Protein AF-A0A0B1T3Y1-F1 (afdb_monomer)

pLDDT: mean 74.72, std 12.96, range [41.19, 87.75]

Secondary structure (DSSP, 8-state):
--HHHHHHHHHHHHHHHHHGGG--HHHHHT--TT--HHHHHHHHHHHHHHHHHTT-

Nearest PDB structures (foldseek):
  4j80-assembly2_D  TM=9.585E-01  e=9.987E-02  Thermus thermophilus HB8

Organism: Oesophagostomum dentatum (NCBI:txid61180)

Sequence (56 aa):
MNLLAYFAVLAVSTLVDFIECGRDFYKILGVPKNANANQIKKAYRKLAKVGCYSWF

Radius of gyration: 19.42 Å; Cα contacts (8 Å, |Δi|>4): 14; chains: 1; bounding box: 43×17×49 Å

Solvent-accessible surface area (backbone atoms only — not comparable to full-atom values): 3496 Å² total; per-residue (Å²): 135,59,68,69,58,54,53,52,53,54,55,52,55,61,56,56,67,61,64,66,79,68,65,52,62,44,66,77,52,70,45,64,98,83,57,52,74,69,55,54,58,49,36,51,55,54,52,58,53,57,63,56,59,76,78,106

Mean predicted aligned error: 11.89 Å

Foldseek 3Di:
DDPVVVVVVVVVVVVVVVVVVPPPLCVVLVHDPPDDPVSSVVSVVVVVVVVVVVVD

InterPro domains:
  IPR001623 DnaJ domain [PF00226] (24-49)
  IPR001623 DnaJ domain [cd06257] (24-49)
  IPR036869 Chaperone J-domain superfamily [G3DSA:1.10.287.110] (11-50)
  IPR036869 Chaperone J-domain superfamily [SSF46565] (23-49)
  IPR051948 Hsp70 co-chaperone J-domain-containing protein [PTHR44360] (6-49)

Structure (mmCIF, N/CA/C/O backbone):
data_AF-A0A0B1T3Y1-F1
#
_entry.id   AF-A0A0B1T3Y1-F1
#
loop_
_atom_site.group_PDB
_atom_site.id
_atom_site.type_symbol
_atom_site.label_atom_id
_atom_site.label_alt_id
_atom_site.label_comp_id
_atom_site.label_asym_id
_atom_site.label_entity_id
_atom_site.label_seq_id
_atom_site.pdbx_PDB_ins_code
_atom_site.Cartn_x
_atom_site.Cartn_y
_atom_site.Cartn_z
_atom_si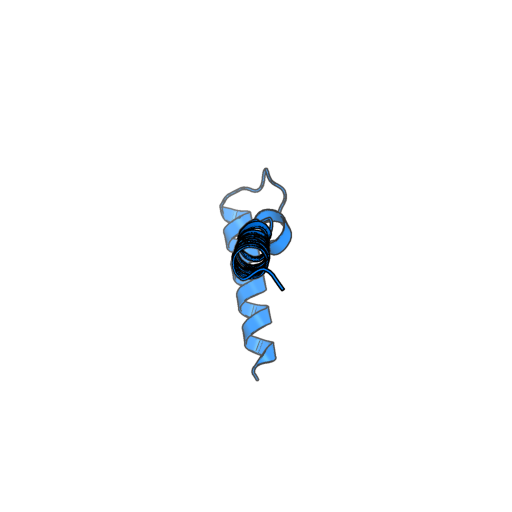te.occupancy
_atom_site.B_iso_or_equiv
_atom_site.auth_seq_id
_atom_site.auth_comp_id
_atom_site.auth_asym_id
_atom_site.auth_atom_id
_atom_site.pdbx_PDB_model_num
ATOM 1 N N . MET A 1 1 ? 27.123 -5.107 -28.166 1.00 61.66 1 MET A N 1
ATOM 2 C CA . MET A 1 1 ? 26.602 -4.912 -26.794 1.00 61.66 1 MET A CA 1
ATOM 3 C C . MET A 1 1 ? 26.367 -3.424 -26.615 1.00 61.66 1 MET A C 1
ATOM 5 O O . MET A 1 1 ? 27.311 -2.680 -26.393 1.00 61.66 1 MET A O 1
ATOM 9 N N . ASN A 1 2 ? 25.144 -2.968 -26.875 1.00 74.12 2 ASN A N 1
ATOM 10 C CA . ASN A 1 2 ? 24.857 -1.541 -27.004 1.00 74.12 2 ASN A CA 1
ATOM 11 C C . ASN A 1 2 ? 24.681 -0.933 -25.610 1.00 74.12 2 ASN A C 1
ATOM 13 O O . ASN A 1 2 ? 23.718 -1.260 -24.922 1.00 74.12 2 ASN A O 1
ATOM 17 N N . LEU A 1 3 ? 25.595 -0.048 -25.206 1.00 82.12 3 LEU A N 1
ATOM 18 C CA . LEU A 1 3 ? 25.559 0.666 -23.921 1.00 82.12 3 LEU A CA 1
ATOM 19 C C . LEU A 1 3 ? 24.203 1.359 -23.680 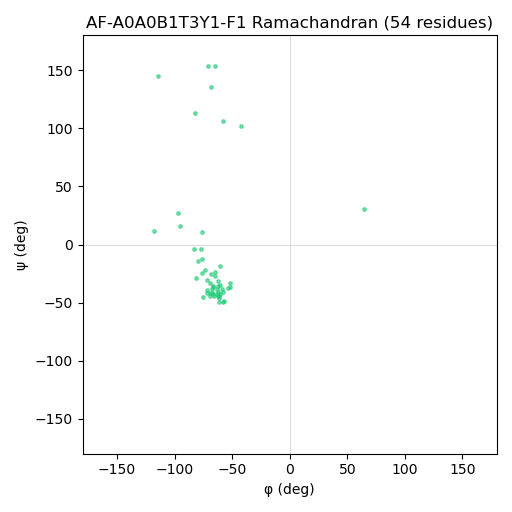1.00 82.12 3 LEU A C 1
ATOM 21 O O . LEU A 1 3 ? 23.666 1.319 -22.577 1.00 82.12 3 LEU A O 1
ATOM 25 N N . LEU A 1 4 ? 23.602 1.894 -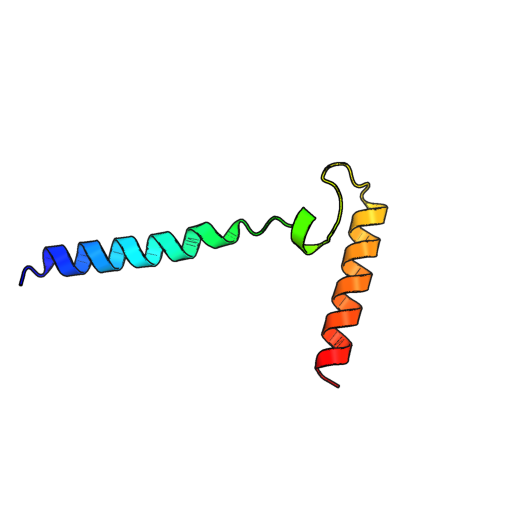24.747 1.00 81.25 4 LEU A N 1
ATOM 26 C CA . LEU A 1 4 ? 22.251 2.465 -24.756 1.00 81.25 4 LEU A CA 1
ATOM 27 C C . LEU A 1 4 ? 21.157 1.468 -24.342 1.00 81.25 4 LEU A C 1
ATOM 29 O O . LEU A 1 4 ? 20.240 1.834 -23.613 1.00 81.25 4 LEU A O 1
ATOM 33 N N . ALA A 1 5 ? 21.262 0.203 -24.758 1.00 86.81 5 ALA A N 1
ATOM 34 C CA . ALA A 1 5 ? 20.303 -0.830 -24.368 1.00 86.81 5 ALA A CA 1
ATOM 35 C C . ALA A 1 5 ? 20.425 -1.170 -22.876 1.00 86.81 5 ALA A C 1
ATOM 37 O O . ALA A 1 5 ? 19.423 -1.435 -22.221 1.00 86.81 5 ALA A O 1
ATOM 38 N N . TYR A 1 6 ? 21.637 -1.104 -22.322 1.00 87.75 6 TYR A N 1
ATOM 39 C CA . TYR A 1 6 ? 21.872 -1.352 -20.901 1.00 87.75 6 TYR A CA 1
ATOM 40 C C . TYR A 1 6 ? 21.245 -0.264 -20.018 1.00 87.75 6 TYR A C 1
ATOM 42 O O . TYR A 1 6 ? 20.602 -0.572 -19.017 1.00 87.75 6 TYR A O 1
ATOM 50 N N . PHE A 1 7 ? 21.363 1.003 -20.430 1.00 86.69 7 PHE A N 1
ATOM 51 C CA . PHE A 1 7 ? 20.685 2.123 -19.770 1.00 86.69 7 PHE A CA 1
ATOM 52 C C . PHE A 1 7 ? 19.161 1.999 -19.829 1.00 86.69 7 PHE A C 1
ATOM 54 O O . PHE A 1 7 ? 18.492 2.247 -18.829 1.00 86.69 7 PHE A O 1
ATOM 61 N N . ALA A 1 8 ? 18.614 1.573 -20.971 1.00 85.94 8 ALA A N 1
ATOM 62 C CA . ALA A 1 8 ? 17.178 1.359 -21.118 1.00 85.94 8 ALA A CA 1
ATOM 63 C C . ALA A 1 8 ? 16.660 0.248 -20.187 1.00 85.94 8 ALA A C 1
ATOM 65 O O . ALA A 1 8 ? 15.634 0.425 -19.538 1.00 85.94 8 ALA A O 1
ATOM 66 N N . VAL A 1 9 ? 17.389 -0.867 -20.068 1.00 86.50 9 VAL A N 1
ATOM 67 C CA . VAL A 1 9 ? 17.022 -1.974 -19.167 1.00 86.50 9 VAL A CA 1
ATOM 68 C C . VAL A 1 9 ? 17.092 -1.547 -17.697 1.00 86.50 9 VAL A C 1
ATOM 70 O O . VAL A 1 9 ? 16.159 -1.816 -16.947 1.00 86.50 9 VAL A O 1
ATOM 73 N N . LEU A 1 10 ? 18.145 -0.829 -17.288 1.00 82.31 10 LEU A N 1
ATOM 74 C CA . LEU A 1 10 ? 18.268 -0.297 -15.924 1.00 82.31 10 LEU A CA 1
ATOM 75 C C . LEU A 1 10 ? 17.135 0.674 -15.564 1.00 82.31 10 LEU A C 1
ATOM 77 O O . LEU A 1 10 ? 16.590 0.586 -14.466 1.00 82.31 10 LEU A O 1
ATOM 81 N N . ALA A 1 11 ? 16.765 1.571 -16.481 1.00 83.69 11 ALA A N 1
ATOM 82 C CA . ALA A 1 11 ? 15.676 2.522 -16.268 1.00 83.69 11 ALA A CA 1
ATOM 83 C C . ALA A 1 11 ? 14.304 1.836 -16.162 1.00 83.69 11 ALA A C 1
ATOM 85 O O . ALA A 1 11 ? 13.465 2.262 -15.379 1.00 83.69 11 ALA A O 1
ATOM 86 N N . VAL A 1 12 ? 14.067 0.765 -16.925 1.00 82.88 12 VAL A N 1
ATOM 87 C CA . VAL A 1 12 ? 12.815 -0.001 -16.838 1.00 82.88 12 VAL A CA 1
ATOM 88 C C . VAL A 1 12 ? 12.719 -0.751 -15.511 1.00 82.88 12 VAL A C 1
ATOM 90 O O . VAL A 1 12 ? 11.657 -0.729 -14.895 1.00 82.88 12 VAL A O 1
ATOM 93 N N . SER A 1 13 ? 13.807 -1.365 -15.037 1.00 78.00 13 SER A N 1
ATOM 94 C CA . SER A 1 13 ? 13.799 -2.105 -13.769 1.00 78.00 13 SER A CA 1
ATOM 95 C C . SER A 1 13 ? 13.455 -1.214 -12.573 1.00 78.00 13 SER A C 1
ATOM 97 O O . SER A 1 13 ? 12.581 -1.568 -11.791 1.00 78.00 13 SER A O 1
ATOM 99 N N . THR A 1 14 ? 14.056 -0.025 -12.466 1.00 73.88 14 THR A N 1
ATOM 100 C CA . THR A 1 14 ? 13.790 0.887 -11.338 1.00 73.88 14 THR A CA 1
ATOM 101 C C . THR A 1 14 ? 12.381 1.480 -11.355 1.00 73.88 14 THR A C 1
ATOM 103 O O . THR A 1 14 ? 11.857 1.837 -10.303 1.00 73.88 14 THR A O 1
ATOM 106 N N . LEU A 1 15 ? 11.737 1.578 -12.523 1.00 70.50 15 LEU A N 1
ATOM 107 C CA . LEU A 1 15 ? 10.343 2.019 -12.627 1.00 70.50 15 LEU A CA 1
ATOM 108 C C . LEU A 1 15 ? 9.356 0.966 -12.108 1.00 70.50 15 LEU A C 1
ATOM 110 O O . LEU A 1 15 ? 8.304 1.338 -11.591 1.00 70.50 15 LEU A O 1
ATOM 114 N N . VAL A 1 16 ? 9.683 -0.326 -12.215 1.00 69.06 16 VAL A N 1
ATOM 115 C CA . VAL A 1 16 ? 8.824 -1.418 -11.726 1.00 69.06 16 VAL A CA 1
ATOM 116 C C . VAL A 1 16 ? 8.743 -1.413 -10.196 1.00 69.06 16 VAL A C 1
ATOM 118 O O . VAL A 1 16 ? 7.651 -1.578 -9.652 1.00 69.06 16 VAL A O 1
ATOM 121 N N . ASP A 1 17 ? 9.845 -1.114 -9.502 1.00 63.72 17 ASP A N 1
ATOM 122 C CA . ASP A 1 17 ? 9.894 -1.072 -8.031 1.00 63.72 17 ASP A CA 1
ATO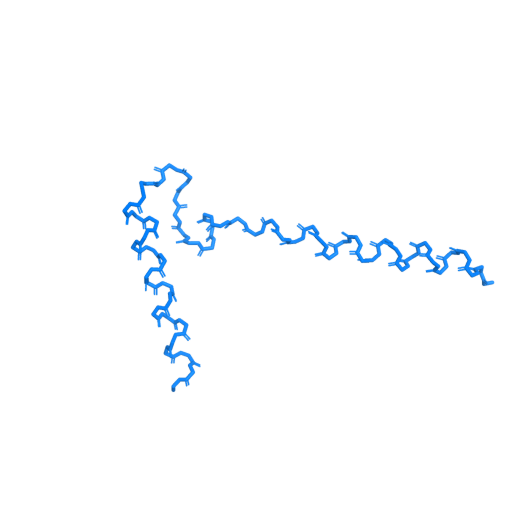M 123 C C . ASP A 1 17 ? 9.011 0.038 -7.421 1.00 63.72 17 ASP A C 1
ATOM 125 O O . ASP A 1 17 ? 8.508 -0.090 -6.303 1.00 63.72 17 ASP A O 1
ATOM 129 N N . PHE A 1 18 ? 8.755 1.129 -8.154 1.00 61.09 18 PHE A N 1
ATOM 130 C CA . PHE A 1 18 ? 7.882 2.215 -7.685 1.00 61.09 18 PHE A CA 1
ATOM 131 C C . PHE A 1 18 ? 6.387 1.849 -7.697 1.00 61.09 18 PHE A C 1
ATOM 133 O O . PHE A 1 18 ? 5.600 2.461 -6.970 1.00 61.09 18 PHE A O 1
ATOM 140 N N . ILE A 1 19 ? 5.975 0.853 -8.490 1.00 62.69 19 ILE A N 1
ATOM 141 C CA . ILE A 1 19 ? 4.558 0.509 -8.699 1.00 62.69 19 ILE A CA 1
ATOM 142 C C . ILE A 1 19 ? 3.978 -0.259 -7.495 1.00 62.69 19 ILE A C 1
ATOM 144 O O . ILE A 1 19 ? 2.783 -0.157 -7.209 1.00 62.69 19 ILE A O 1
ATOM 148 N N . GLU A 1 20 ? 4.804 -0.950 -6.704 1.00 57.12 20 GLU A N 1
ATOM 149 C CA . GLU A 1 20 ? 4.341 -1.704 -5.527 1.00 57.12 20 GLU A CA 1
ATOM 150 C C . GLU A 1 20 ? 4.031 -0.839 -4.291 1.00 57.12 20 GLU A C 1
ATOM 152 O O . GLU A 1 20 ? 3.484 -1.334 -3.299 1.00 57.12 20 GLU A O 1
ATOM 157 N N . CYS A 1 21 ? 4.275 0.475 -4.342 1.00 56.03 21 CYS A N 1
ATOM 158 C CA . CYS A 1 21 ? 3.938 1.393 -3.246 1.00 56.03 21 CYS A CA 1
ATOM 159 C C . CYS A 1 21 ? 2.430 1.727 -3.168 1.00 56.03 21 CYS A C 1
ATOM 161 O O . CYS A 1 21 ? 1.998 2.603 -2.422 1.00 56.03 21 CYS A O 1
ATOM 163 N N . GLY A 1 22 ? 1.603 1.008 -3.929 1.00 57.78 22 GLY A N 1
ATOM 164 C CA . GLY A 1 22 ? 0.145 1.024 -3.856 1.00 57.78 22 GLY A CA 1
ATOM 165 C C . GLY A 1 22 ? -0.435 -0.117 -3.020 1.00 57.78 22 GLY A C 1
ATOM 166 O O . GLY A 1 22 ? -1.548 -0.557 -3.304 1.00 57.78 22 GLY A O 1
ATOM 167 N N . ARG A 1 23 ? 0.293 -0.654 -2.026 1.00 57.84 23 ARG A N 1
ATOM 168 C CA . ARG A 1 23 ? -0.260 -1.678 -1.124 1.00 57.84 23 ARG A CA 1
ATOM 169 C C . ARG A 1 23 ? -1.502 -1.108 -0.449 1.00 57.84 23 ARG A C 1
ATOM 171 O O . ARG A 1 23 ? -1.401 -0.244 0.414 1.00 57.84 23 ARG A O 1
ATOM 178 N N . ASP A 1 24 ? -2.670 -1.582 -0.873 1.00 72.56 24 ASP A N 1
ATOM 179 C CA . ASP A 1 24 ? -3.980 -1.167 -0.384 1.00 72.56 24 ASP A CA 1
ATOM 180 C C . ASP A 1 24 ? -3.974 -1.027 1.150 1.00 72.56 24 ASP A C 1
ATOM 182 O O . ASP A 1 24 ? -4.068 -2.025 1.869 1.00 72.56 24 ASP A O 1
ATOM 186 N N . PHE A 1 25 ? -3.900 0.204 1.670 1.00 71.06 25 PHE A N 1
ATOM 187 C CA . PHE A 1 25 ? -3.884 0.461 3.116 1.00 71.06 25 PHE A CA 1
ATOM 188 C C . PHE A 1 25 ? -5.078 -0.203 3.810 1.00 71.06 25 PHE A C 1
ATOM 190 O O . PHE A 1 25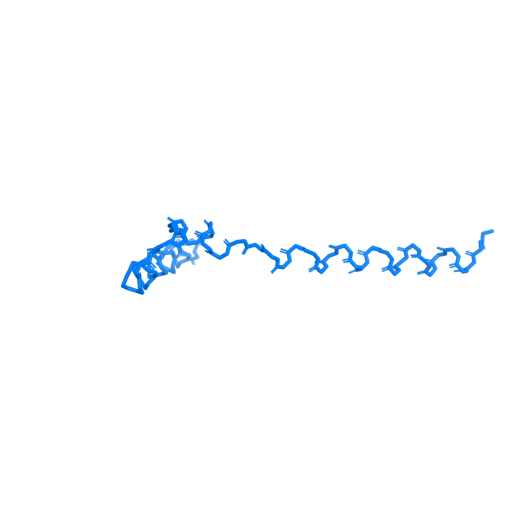 ? -4.942 -0.790 4.876 1.00 71.06 25 PHE A O 1
ATOM 197 N N . TYR A 1 26 ? -6.239 -0.213 3.154 1.00 78.19 26 TYR A N 1
ATOM 198 C CA . TYR A 1 26 ? -7.441 -0.899 3.625 1.00 78.19 26 TYR A CA 1
ATOM 199 C C . TYR A 1 26 ? -7.264 -2.422 3.727 1.00 78.19 26 TYR A C 1
ATOM 201 O O . TYR A 1 26 ? -7.727 -3.016 4.699 1.00 78.19 26 TYR A O 1
ATOM 209 N N . LYS A 1 27 ? -6.546 -3.056 2.785 1.00 77.25 27 LYS A N 1
ATOM 210 C CA . LYS A 1 27 ? -6.215 -4.489 2.864 1.00 77.25 27 LYS A CA 1
ATOM 211 C C . LYS A 1 27 ? -5.169 -4.764 3.943 1.00 77.25 27 LYS A C 1
ATOM 213 O O . LYS A 1 27 ? -5.324 -5.736 4.669 1.00 77.25 27 LYS A O 1
ATOM 218 N N . ILE A 1 28 ? -4.162 -3.897 4.098 1.00 82.12 28 ILE A N 1
ATOM 219 C CA . ILE A 1 28 ? -3.151 -4.016 5.165 1.00 82.12 28 ILE A CA 1
ATOM 220 C C . ILE A 1 28 ? -3.809 -3.909 6.545 1.00 82.12 28 ILE A C 1
ATOM 222 O O . ILE A 1 28 ? -3.507 -4.694 7.439 1.00 82.12 28 ILE A O 1
ATOM 226 N N . LEU A 1 29 ? -4.727 -2.954 6.718 1.00 80.81 29 LEU A N 1
ATOM 227 C CA . LEU A 1 29 ? -5.476 -2.780 7.961 1.00 80.81 29 LEU A CA 1
ATOM 228 C C . LEU A 1 29 ? -6.600 -3.818 8.139 1.00 80.81 29 LEU A C 1
ATOM 230 O O . LEU A 1 29 ? -7.150 -3.925 9.235 1.00 80.81 29 LEU A O 1
ATOM 234 N N . GLY A 1 30 ? -6.952 -4.575 7.095 1.00 82.31 30 GLY A N 1
ATOM 235 C CA . GLY A 1 30 ? -8.052 -5.541 7.114 1.00 82.31 30 GLY A CA 1
ATOM 236 C C . GLY A 1 30 ? -9.430 -4.898 7.314 1.00 82.31 30 GLY A C 1
ATOM 237 O O . GLY A 1 30 ? -10.304 -5.501 7.935 1.00 82.31 30 GLY A O 1
ATOM 238 N N . VAL A 1 31 ? -9.624 -3.662 6.843 1.00 84.44 31 VAL A N 1
ATOM 239 C CA . VAL A 1 31 ? -10.871 -2.898 7.011 1.00 84.44 31 VAL A CA 1
ATOM 240 C C . VAL A 1 31 ? -11.559 -2.644 5.664 1.00 84.44 31 VAL A C 1
ATOM 242 O O . VAL A 1 31 ? -10.884 -2.425 4.658 1.00 84.44 31 VAL A O 1
ATOM 245 N N . PRO A 1 32 ? -12.904 -2.645 5.611 1.00 82.06 32 PRO A N 1
ATOM 246 C CA . PRO A 1 32 ? -13.630 -2.307 4.390 1.00 82.06 32 PRO A CA 1
ATOM 247 C C . PRO A 1 32 ? -13.392 -0.841 3.995 1.00 82.06 32 PRO A C 1
ATOM 249 O O . PRO A 1 32 ? -13.169 0.013 4.851 1.00 82.06 32 PRO A O 1
ATOM 252 N N . LYS A 1 33 ? -13.505 -0.518 2.700 1.00 79.06 33 LYS A N 1
ATOM 253 C CA . LYS A 1 33 ? -13.340 0.861 2.185 1.00 79.06 33 LYS A CA 1
ATOM 254 C C . LYS A 1 33 ? -14.353 1.868 2.766 1.00 79.06 33 LYS A C 1
ATOM 256 O O . LYS A 1 33 ? -14.097 3.061 2.725 1.00 79.06 33 LYS A O 1
ATOM 261 N N . ASN A 1 34 ? -15.465 1.388 3.333 1.00 82.56 34 ASN A N 1
ATOM 262 C CA . ASN A 1 34 ? -16.486 2.189 4.028 1.00 82.56 34 ASN A CA 1
ATOM 263 C C . ASN A 1 34 ? -16.287 2.235 5.564 1.00 82.56 34 ASN A C 1
ATOM 265 O O . ASN A 1 34 ? -17.222 2.501 6.316 1.00 82.56 34 ASN A O 1
ATOM 269 N N . ALA A 1 35 ? -15.104 1.867 6.067 1.00 80.81 35 ALA A N 1
ATOM 270 C CA . ALA A 1 35 ? -14.850 1.826 7.503 1.00 80.81 35 ALA A CA 1
ATOM 271 C C . ALA A 1 35 ? -14.832 3.231 8.120 1.00 80.81 35 ALA A C 1
ATOM 273 O O . ALA A 1 35 ? -14.177 4.144 7.621 1.00 80.81 35 ALA A O 1
ATOM 274 N N . ASN A 1 36 ? -15.492 3.379 9.270 1.00 85.88 36 ASN A N 1
ATOM 275 C CA . ASN A 1 36 ? -15.480 4.626 10.028 1.00 85.88 36 ASN A CA 1
ATOM 276 C C . ASN A 1 36 ? -14.093 4.856 10.672 1.00 85.88 36 ASN A C 1
ATOM 278 O O . ASN A 1 36 ? -13.384 3.906 11.022 1.00 85.88 36 ASN A O 1
ATOM 282 N N . ALA A 1 37 ? -13.719 6.113 10.922 1.00 85.50 37 ALA A N 1
ATOM 283 C CA . ALA A 1 37 ? -12.439 6.507 11.516 1.00 85.50 37 ALA A CA 1
ATOM 284 C C . ALA A 1 37 ? -12.124 5.770 12.835 1.00 85.50 37 ALA A C 1
ATOM 286 O O . ALA A 1 37 ? -10.969 5.446 13.120 1.00 85.50 37 ALA A O 1
ATOM 287 N N . ASN A 1 38 ? -13.147 5.438 13.628 1.00 87.50 38 ASN A N 1
ATOM 288 C CA . ASN A 1 38 ? -12.989 4.657 14.858 1.00 87.50 38 ASN A CA 1
ATOM 289 C C . ASN A 1 38 ? -12.529 3.212 14.596 1.00 87.50 38 ASN A C 1
ATOM 291 O O . ASN A 1 38 ? -11.715 2.680 15.353 1.00 87.50 38 ASN A O 1
ATOM 295 N N . GLN A 1 39 ? -13.007 2.583 13.517 1.00 85.69 39 GLN A N 1
ATOM 296 C CA . GLN A 1 39 ? -12.616 1.226 13.125 1.00 85.69 39 GLN A CA 1
ATOM 297 C C . GLN A 1 39 ? -11.181 1.203 12.593 1.00 85.69 39 GLN A C 1
ATOM 299 O O . GLN A 1 39 ? -10.404 0.343 13.004 1.00 85.69 39 GLN A O 1
ATOM 304 N N . ILE A 1 40 ? -10.799 2.199 11.786 1.00 86.56 40 ILE A N 1
ATOM 305 C CA . ILE A 1 40 ? -9.425 2.379 11.287 1.00 86.56 40 ILE A CA 1
ATOM 306 C C . ILE A 1 40 ? -8.44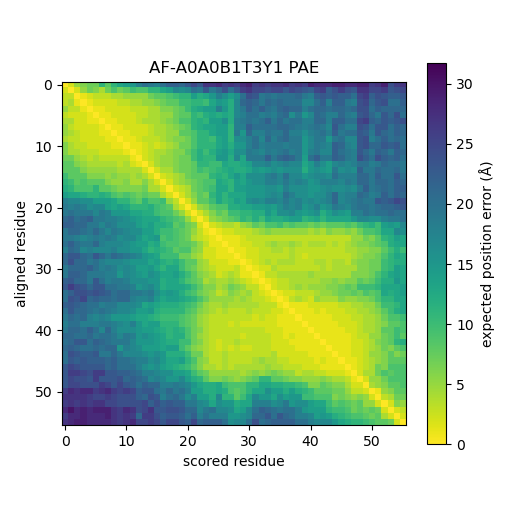5 2.512 12.462 1.00 86.56 40 ILE A C 1
ATOM 308 O O . ILE A 1 40 ? -7.469 1.766 12.559 1.00 86.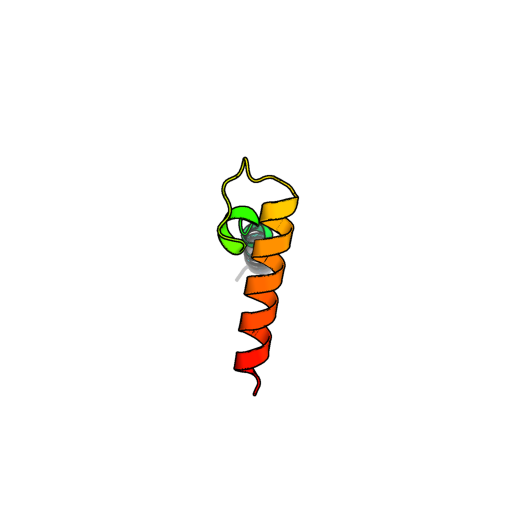56 40 ILE A O 1
ATOM 312 N N . LYS A 1 41 ? -8.751 3.385 13.433 1.00 87.62 41 LYS A N 1
ATOM 313 C CA . LYS A 1 41 ? -7.930 3.572 14.643 1.00 87.62 41 LYS A CA 1
ATOM 314 C C . LYS A 1 41 ? -7.841 2.310 15.509 1.00 87.62 41 LYS A C 1
ATOM 316 O O . LYS A 1 41 ? -6.845 2.114 16.205 1.00 87.62 41 LYS A O 1
ATOM 321 N N . LYS A 1 42 ? -8.880 1.469 15.535 1.00 87.44 42 LYS A N 1
ATOM 322 C CA . LYS A 1 42 ? -8.882 0.204 16.290 1.00 87.44 42 LYS A CA 1
ATOM 323 C C . LYS A 1 42 ? -8.035 -0.865 15.592 1.00 87.44 42 LYS A C 1
ATOM 325 O O . LYS A 1 42 ? -7.232 -1.515 16.257 1.00 87.44 42 LYS A O 1
ATOM 330 N N . ALA A 1 43 ? -8.180 -1.007 14.275 1.00 86.50 43 ALA A N 1
ATOM 331 C CA . ALA A 1 43 ? -7.398 -1.932 13.458 1.00 86.50 43 ALA A CA 1
ATOM 332 C C . ALA A 1 43 ? -5.897 -1.606 13.510 1.00 86.50 43 ALA A C 1
ATOM 334 O O . ALA A 1 43 ? -5.086 -2.490 13.780 1.00 86.50 43 ALA A O 1
ATOM 335 N N . TYR A 1 44 ? -5.543 -0.321 13.394 1.00 86.25 44 TYR A N 1
ATOM 336 C CA . TYR A 1 44 ? -4.161 0.149 13.516 1.00 86.25 44 TYR A CA 1
ATOM 337 C C . TYR A 1 44 ? -3.527 -0.236 14.862 1.00 86.25 44 TYR A C 1
ATOM 339 O O . TYR A 1 44 ? -2.452 -0.828 14.909 1.00 86.25 44 TYR A O 1
ATOM 347 N N . ARG A 1 45 ? -4.231 0.022 15.975 1.00 86.56 45 ARG A N 1
ATOM 348 C CA . ARG A 1 45 ? -3.755 -0.330 17.325 1.00 86.56 45 ARG A CA 1
ATOM 349 C C . ARG A 1 45 ? -3.541 -1.832 17.514 1.00 86.56 45 ARG A C 1
ATOM 351 O O . ARG A 1 45 ? -2.633 -2.224 18.242 1.00 86.56 45 ARG A O 1
ATOM 358 N N . LYS A 1 46 ? -4.373 -2.667 16.886 1.00 83.31 46 LYS A N 1
ATOM 359 C CA . LYS A 1 46 ? -4.249 -4.130 16.940 1.00 83.31 46 LYS A CA 1
ATOM 360 C C . LYS A 1 46 ? -3.009 -4.611 16.179 1.00 83.31 46 LYS A C 1
ATOM 362 O O . LYS A 1 46 ? -2.272 -5.434 16.708 1.00 83.31 46 LYS A O 1
ATOM 367 N N . LEU A 1 47 ? -2.759 -4.065 14.988 1.00 81.44 47 LEU A N 1
ATOM 368 C CA . LEU A 1 47 ? -1.588 -4.400 14.170 1.00 81.44 47 LEU A CA 1
ATOM 369 C C . LEU A 1 47 ? -0.269 -3.947 14.810 1.00 81.44 47 LEU A C 1
ATOM 371 O O . LEU A 1 47 ? 0.679 -4.723 14.858 1.00 81.44 47 LEU A O 1
ATOM 375 N N . ALA A 1 48 ? -0.225 -2.736 15.373 1.00 79.94 48 ALA A N 1
ATOM 376 C CA . ALA A 1 48 ? 0.967 -2.222 16.056 1.00 79.94 48 ALA A CA 1
ATOM 377 C C . ALA A 1 48 ? 1.350 -3.063 17.286 1.00 79.94 48 ALA A C 1
ATOM 379 O O . ALA A 1 48 ? 2.527 -3.276 17.561 1.00 79.94 48 ALA A O 1
ATOM 380 N N . LYS A 1 49 ? 0.347 -3.586 18.001 1.00 72.56 49 LYS A N 1
ATOM 381 C CA . LYS A 1 49 ? 0.557 -4.537 19.093 1.00 72.56 49 LYS A CA 1
ATOM 382 C C . LYS A 1 49 ? 1.223 -5.820 18.593 1.00 72.56 49 LYS A C 1
ATOM 384 O O . LYS A 1 49 ? 2.243 -6.208 19.145 1.00 72.56 49 LYS A O 1
ATOM 389 N N . VAL A 1 50 ? 0.700 -6.419 17.517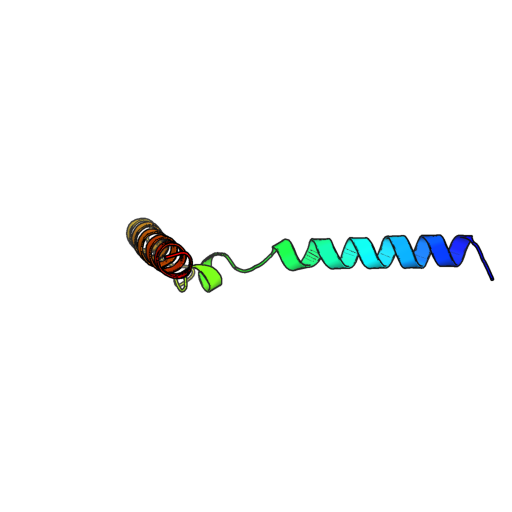 1.00 68.69 50 VAL A N 1
ATOM 390 C CA . VAL A 1 50 ? 1.233 -7.664 16.927 1.00 68.69 50 VAL A CA 1
ATOM 391 C C . VAL A 1 50 ? 2.702 -7.540 16.512 1.00 68.69 50 VAL A C 1
ATOM 393 O O . VAL A 1 50 ? 3.480 -8.446 16.791 1.00 68.69 50 VAL A O 1
ATOM 396 N N . GLY A 1 51 ? 3.106 -6.411 15.920 1.00 58.94 51 GLY A N 1
ATOM 397 C CA . GLY A 1 51 ? 4.508 -6.181 15.548 1.00 58.94 51 GLY A CA 1
ATOM 398 C C . GLY A 1 51 ? 5.471 -6.086 16.738 1.00 58.94 51 GLY A C 1
ATOM 399 O O . GLY A 1 51 ? 6.654 -6.368 16.584 1.00 58.94 51 GLY A O 1
ATOM 400 N N . CYS A 1 52 ? 4.977 -5.737 17.930 1.00 51.94 52 CYS A N 1
ATOM 401 C CA . CYS A 1 52 ? 5.805 -5.553 19.121 1.00 51.94 52 CYS A CA 1
ATOM 402 C C . CYS A 1 52 ? 6.145 -6.877 19.833 1.00 51.94 52 CYS A C 1
ATOM 404 O O . CYS A 1 52 ? 7.218 -6.991 20.412 1.00 51.94 52 CYS A O 1
ATOM 406 N N . TYR A 1 53 ? 5.286 -7.902 19.745 1.00 52.44 53 TYR A N 1
ATOM 407 C CA . TYR A 1 53 ? 5.565 -9.224 20.336 1.00 52.44 53 TYR A CA 1
ATOM 408 C C . TYR A 1 53 ? 6.501 -10.091 19.485 1.00 52.44 53 TYR A C 1
ATOM 410 O O . TYR A 1 53 ? 6.971 -11.111 19.961 1.00 52.44 53 TYR A O 1
ATOM 418 N N . SER A 1 54 ? 6.738 -9.729 18.218 1.00 42.84 54 SER A N 1
ATOM 419 C CA . SER A 1 54 ? 7.617 -10.492 17.315 1.00 42.84 54 SER A CA 1
ATOM 420 C C . SER A 1 54 ? 9.106 -10.159 17.497 1.00 42.84 54 SER A C 1
ATOM 422 O O . SER A 1 54 ? 9.944 -10.751 16.822 1.00 42.84 54 SER A O 1
ATOM 424 N N . TRP A 1 55 ? 9.419 -9.193 18.364 1.00 42.94 55 TRP A N 1
ATOM 42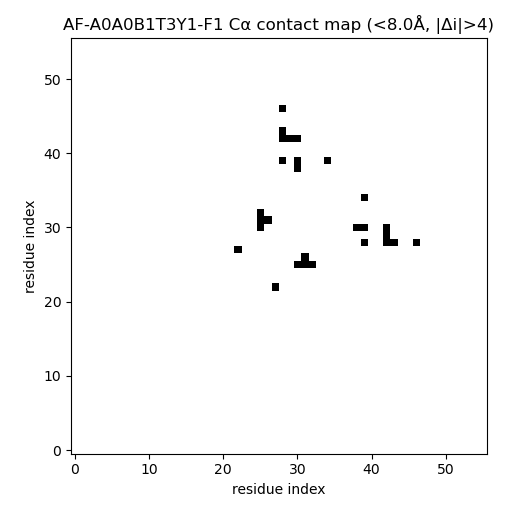5 C CA . TRP A 1 55 ? 10.771 -8.737 18.708 1.00 42.94 55 TRP A CA 1
ATOM 426 C C . TRP A 1 55 ? 11.104 -8.949 20.199 1.00 42.94 55 TRP A C 1
ATOM 428 O O . TRP A 1 55 ? 12.103 -8.412 20.676 1.00 42.94 55 TRP A O 1
ATOM 438 N N . PHE A 1 56 ? 10.271 -9.710 20.921 1.00 41.19 56 PHE A N 1
ATOM 439 C CA . PHE A 1 56 ? 10.504 -10.152 22.299 1.00 41.19 56 PHE A CA 1
ATOM 440 C C . PHE A 1 56 ? 10.590 -11.675 22.369 1.00 41.19 56 PHE A C 1
ATOM 442 O O . PHE A 1 56 ? 9.834 -12.333 21.618 1.00 41.19 56 PHE A O 1
#